Protein AF-A0A7S0R9K1-F1 (afdb_monomer_lite)

Radius of gyration: 17.76 Å; chains: 1; bounding box: 44×26×51 Å

Foldseek 3Di:
DKQQCCQHDVPDPNGRPDHMDDDDDDPPDDPVNVVLVNLLNVLLSVLVRQVVCVVVVDHDQAAEDADDQVVDPSSLVSNCVSNVHHYDYDPDRCPVVVVVVVVVCCVVVVDPD

Secondary structure (DSSP, 8-state):
-EE--BTBB-SSS-BTT---EE-S--TT--HHHHHHHHHHHHHHHHHHHHHHHHHTT---S-EEE-SGGGG-HHHHHHHHHHHTS-EEE-SSS-HHHHHHHHHHHHHTTSS--

Organism: NCBI:txid1411642

Structure (mmCIF, N/CA/C/O backbone):
data_AF-A0A7S0R9K1-F1
#
_entry.id   AF-A0A7S0R9K1-F1
#
loop_
_atom_site.group_PDB
_atom_site.id
_atom_site.type_symbol
_atom_site.label_atom_id
_atom_site.label_alt_id
_atom_site.label_comp_id
_atom_site.label_asym_id
_atom_site.label_entity_id
_atom_site.label_seq_id
_atom_site.pdbx_PDB_ins_code
_atom_site.Cartn_x
_atom_site.Cartn_y
_atom_site.Cartn_z
_atom_site.occupancy
_atom_site.B_iso_or_equiv
_atom_site.auth_seq_id
_atom_site.auth_comp_id
_atom_site.auth_asym_id
_atom_site.auth_atom_id
_atom_site.pdbx_PDB_model_num
ATOM 1 N N . VAL A 1 1 ? -10.942 0.082 12.460 1.00 95.94 1 VAL A N 1
ATOM 2 C CA . VAL A 1 1 ? -10.448 -0.119 11.074 1.00 95.94 1 VAL A CA 1
ATOM 3 C C . VAL A 1 1 ? -10.775 1.095 10.220 1.00 95.94 1 VAL A C 1
ATOM 5 O O . VAL A 1 1 ? -11.698 1.831 10.571 1.00 95.94 1 VAL A O 1
ATOM 8 N N . VAL A 1 2 ? -10.021 1.316 9.142 1.00 98.50 2 VAL A N 1
ATOM 9 C CA . VAL A 1 2 ? -10.231 2.420 8.192 1.00 98.50 2 VAL A CA 1
ATOM 10 C C . VAL A 1 2 ? -10.396 1.850 6.786 1.00 98.50 2 VAL A C 1
ATOM 12 O O . VAL A 1 2 ? -9.588 1.028 6.367 1.00 98.50 2 VAL A O 1
ATOM 15 N N . LEU A 1 3 ? -11.416 2.317 6.068 1.00 98.12 3 LEU A N 1
ATOM 16 C CA . LEU A 1 3 ? -11.481 2.268 4.609 1.00 98.12 3 LEU A CA 1
ATOM 17 C C . LEU A 1 3 ? -10.864 3.565 4.076 1.00 98.12 3 LEU A C 1
ATOM 19 O O . LEU A 1 3 ? -11.344 4.646 4.419 1.00 98.12 3 LEU A O 1
ATOM 23 N N . ASP A 1 4 ? -9.811 3.474 3.267 1.00 97.38 4 ASP A N 1
ATOM 24 C CA . ASP A 1 4 ? -8.960 4.605 2.866 1.00 97.38 4 ASP A CA 1
ATOM 25 C C . ASP A 1 4 ? -9.451 5.356 1.613 1.00 97.38 4 ASP A C 1
ATOM 27 O O . ASP A 1 4 ? -8.763 6.231 1.091 1.00 97.38 4 ASP A O 1
ATOM 31 N N . HIS A 1 5 ? -10.678 5.088 1.158 1.00 97.94 5 HIS A N 1
ATOM 32 C CA . HIS A 1 5 ? -11.278 5.654 -0.058 1.00 97.94 5 HIS A CA 1
ATOM 33 C C . HIS A 1 5 ? -11.702 7.134 0.080 1.00 97.94 5 HIS A C 1
ATOM 35 O O . HIS A 1 5 ? -12.751 7.547 -0.417 1.00 97.94 5 HIS A O 1
ATOM 41 N N . PHE A 1 6 ? -10.926 7.968 0.779 1.00 98.00 6 PHE A N 1
ATOM 42 C CA . PHE A 1 6 ? -11.244 9.386 1.000 1.00 98.00 6 PHE A CA 1
ATOM 43 C C . PHE A 1 6 ? -11.375 10.185 -0.307 1.00 98.00 6 PHE A C 1
ATOM 45 O O . PHE A 1 6 ? -12.101 11.176 -0.341 1.00 98.00 6 PHE A O 1
ATOM 52 N N . GLN A 1 7 ? -10.739 9.721 -1.389 1.00 97.94 7 GLN A N 1
ATOM 53 C CA . GLN A 1 7 ? -10.839 10.285 -2.738 1.00 97.94 7 GLN A CA 1
ATOM 54 C C . GLN A 1 7 ? -11.416 9.270 -3.748 1.00 97.94 7 GLN A C 1
ATOM 56 O O . GLN A 1 7 ? -11.002 9.222 -4.906 1.00 97.94 7 GLN A O 1
ATOM 61 N N . GLY A 1 8 ? -12.357 8.428 -3.313 1.00 98.12 8 GLY A N 1
ATOM 62 C CA . GLY A 1 8 ? -12.823 7.299 -4.120 1.00 98.12 8 GLY A CA 1
ATOM 63 C C . GLY A 1 8 ? -11.818 6.149 -4.152 1.00 98.12 8 GLY A C 1
ATOM 64 O O . GLY A 1 8 ? -10.767 6.196 -3.511 1.00 98.12 8 GLY A O 1
ATOM 65 N N . ASN A 1 9 ? -12.153 5.100 -4.899 1.00 98.25 9 ASN A N 1
ATOM 66 C CA . ASN A 1 9 ? -11.258 3.980 -5.161 1.00 98.25 9 ASN A CA 1
ATOM 67 C C . ASN A 1 9 ? -10.827 3.989 -6.628 1.00 98.25 9 ASN A C 1
ATOM 69 O O . ASN A 1 9 ? -11.664 3.975 -7.528 1.00 98.25 9 ASN A O 1
ATOM 73 N N . ARG A 1 10 ? -9.513 3.978 -6.869 1.00 97.69 10 ARG A N 1
ATOM 74 C CA . ARG A 1 10 ? -8.963 3.845 -8.223 1.00 97.69 10 ARG A CA 1
ATOM 75 C C . ARG A 1 10 ? -8.945 2.389 -8.678 1.00 97.69 10 ARG A C 1
ATOM 77 O O . ARG A 1 10 ? -9.443 2.085 -9.751 1.00 97.69 10 ARG A O 1
ATOM 84 N N . THR A 1 11 ? -8.384 1.509 -7.856 1.00 96.38 11 THR A N 1
ATOM 85 C CA . THR A 1 11 ? -8.176 0.092 -8.167 1.00 96.38 11 THR A CA 1
ATOM 86 C C . THR A 1 11 ? -8.523 -0.732 -6.923 1.00 96.38 11 THR A C 1
ATOM 88 O O . THR A 1 11 ? -8.139 -0.329 -5.822 1.00 96.38 11 THR A O 1
ATOM 91 N N . PRO A 1 12 ? -9.212 -1.878 -7.048 1.00 96.19 12 PRO A N 1
ATOM 92 C CA . PRO A 1 12 ? -9.719 -2.485 -8.283 1.00 96.19 12 PRO A CA 1
ATOM 93 C C . PRO A 1 12 ? -11.127 -2.021 -8.687 1.00 96.19 12 PRO A C 1
ATOM 95 O O . PRO A 1 12 ? -11.578 -2.356 -9.774 1.00 96.19 12 PRO A O 1
ATOM 98 N N . PHE A 1 13 ? -11.835 -1.277 -7.835 1.00 96.19 13 PHE A N 1
ATOM 99 C CA . PHE A 1 13 ? -13.266 -1.018 -8.021 1.00 96.19 13 PHE A CA 1
ATOM 100 C C . PHE A 1 13 ? -13.574 0.119 -8.992 1.00 96.19 13 PHE A C 1
ATOM 102 O O . PHE A 1 13 ? -14.697 0.195 -9.487 1.00 96.19 13 PHE A O 1
ATOM 109 N N . THR A 1 14 ? -12.608 1.000 -9.280 1.00 97.06 14 THR A N 1
ATOM 110 C CA . THR A 1 14 ? -12.786 2.139 -10.202 1.00 97.06 14 THR A CA 1
ATOM 111 C C . THR A 1 14 ? -14.021 2.991 -9.873 1.00 97.06 14 THR A C 1
ATOM 113 O O . THR A 1 14 ? -14.735 3.455 -10.758 1.00 97.06 14 THR A O 1
ATOM 116 N N . ASP A 1 15 ? -14.291 3.190 -8.580 1.00 98.12 15 ASP A N 1
ATOM 117 C CA . ASP A 1 15 ? -15.466 3.911 -8.093 1.00 98.12 15 ASP A CA 1
ATOM 118 C C . ASP A 1 15 ? -15.075 5.272 -7.483 1.00 98.12 15 ASP A C 1
ATOM 120 O O . ASP A 1 15 ? -14.648 5.339 -6.321 1.00 98.12 15 ASP A O 1
ATOM 124 N N . PRO A 1 16 ? -15.268 6.389 -8.212 1.00 97.94 16 PRO A N 1
ATOM 125 C CA . PRO A 1 16 ? -14.979 7.728 -7.698 1.00 97.94 16 PRO A CA 1
ATOM 126 C C . PRO A 1 16 ? -15.981 8.192 -6.627 1.00 97.94 16 PRO A C 1
ATOM 128 O O . PRO A 1 16 ? -15.749 9.200 -5.951 1.00 97.94 16 PRO A O 1
ATOM 131 N N . ARG A 1 17 ? -17.113 7.496 -6.457 1.00 98.25 17 ARG A N 1
ATOM 132 C CA . ARG A 1 17 ? -18.131 7.824 -5.448 1.00 98.25 17 ARG A CA 1
ATOM 133 C C . ARG A 1 17 ? -17.886 7.131 -4.113 1.00 98.25 17 ARG A C 1
ATOM 135 O O . ARG A 1 17 ? -18.488 7.547 -3.126 1.00 98.25 17 ARG A O 1
ATOM 142 N N . SER A 1 18 ? -16.977 6.158 -4.053 1.00 98.00 18 SER A N 1
ATOM 143 C CA . SER A 1 18 ? -16.582 5.515 -2.800 1.00 98.00 18 SER A CA 1
ATOM 144 C C . SER A 1 18 ? -16.034 6.538 -1.797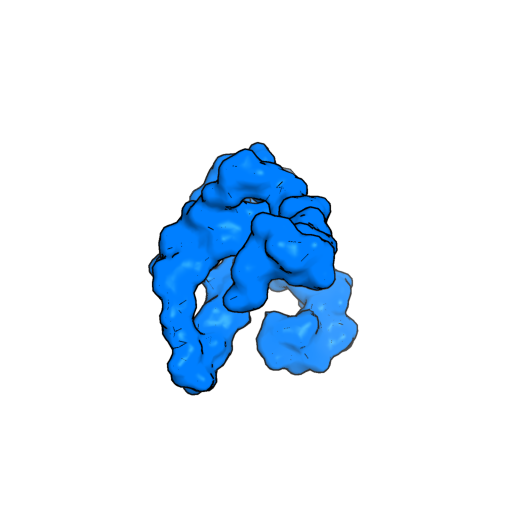 1.00 98.00 18 SER A C 1
ATOM 146 O O . SER A 1 18 ? -15.457 7.557 -2.186 1.00 98.00 18 SER A O 1
ATOM 148 N N . ARG A 1 19 ? -16.247 6.315 -0.499 1.00 98.38 19 ARG A N 1
ATOM 149 C CA . ARG A 1 19 ? -15.839 7.246 0.564 1.00 98.38 19 ARG A CA 1
ATOM 150 C C . ARG A 1 19 ? -15.136 6.510 1.688 1.00 98.38 19 ARG A C 1
ATOM 152 O O . ARG A 1 19 ? -15.448 5.358 1.977 1.00 98.38 19 ARG A O 1
ATOM 159 N N . GLY A 1 20 ? -14.192 7.202 2.318 1.00 98.25 20 GLY A N 1
ATOM 160 C CA . GLY A 1 20 ? -13.478 6.675 3.469 1.00 98.25 20 GLY A CA 1
ATOM 161 C C . GLY A 1 20 ? -14.395 6.516 4.679 1.00 98.25 20 GLY A C 1
ATOM 162 O O . GLY A 1 20 ? -15.334 7.289 4.873 1.00 98.25 20 GLY A O 1
ATOM 163 N N . VAL A 1 21 ? -14.116 5.503 5.495 1.00 98.50 21 VAL A N 1
ATOM 164 C CA . VAL A 1 21 ? -14.914 5.155 6.678 1.00 98.50 21 VAL A CA 1
ATOM 165 C C . VAL A 1 21 ? -13.978 4.803 7.820 1.00 98.50 21 VAL A C 1
ATOM 167 O O . VAL A 1 21 ? -13.070 3.995 7.652 1.00 98.50 21 VAL A O 1
ATOM 170 N N . LEU A 1 22 ? -14.231 5.362 9.000 1.00 98.38 22 LEU A N 1
ATOM 171 C CA . LEU A 1 22 ? -13.655 4.887 10.255 1.00 98.38 22 LEU A CA 1
ATOM 172 C C . LEU A 1 22 ? -14.729 4.093 10.992 1.00 98.38 22 LEU A C 1
ATOM 174 O O . LEU A 1 22 ? -15.808 4.618 11.253 1.00 98.38 22 LEU A O 1
ATOM 178 N N . SER A 1 23 ? -14.435 2.842 11.339 1.00 98.25 23 SER A N 1
ATOM 179 C CA . SER A 1 23 ? -15.378 1.971 12.048 1.00 98.25 23 SER A CA 1
ATOM 180 C C . SER A 1 23 ? -14.728 1.265 13.240 1.00 98.25 23 SER A C 1
ATOM 182 O O . SER A 1 23 ? -13.517 1.007 13.247 1.00 98.25 23 SER A O 1
ATOM 184 N N . GLY A 1 24 ? -15.548 0.958 14.251 1.00 97.62 24 GLY A N 1
ATOM 185 C CA . GLY A 1 24 ? -15.149 0.266 15.484 1.00 97.62 24 GLY A CA 1
ATOM 186 C C . GLY A 1 24 ? -14.608 1.169 16.598 1.00 97.62 24 GLY A C 1
ATOM 187 O O . GLY A 1 24 ? -13.911 0.687 17.488 1.00 97.62 24 GLY A O 1
ATOM 188 N N . LEU A 1 25 ? -14.887 2.476 16.557 1.00 98.19 25 LEU A N 1
ATOM 189 C CA . LEU A 1 25 ? -14.415 3.412 17.579 1.00 98.19 25 LEU A CA 1
ATOM 190 C C . LEU A 1 25 ? -15.125 3.205 18.925 1.00 98.19 25 LEU A C 1
ATOM 192 O O . LEU A 1 25 ? -16.320 2.938 19.000 1.00 98.19 25 LEU A O 1
ATOM 196 N N . THR A 1 26 ? -14.364 3.398 19.999 1.00 98.38 26 THR A N 1
ATOM 197 C CA . THR A 1 26 ? -14.828 3.429 21.394 1.00 98.38 26 THR A CA 1
ATOM 198 C C . THR A 1 26 ? -14.068 4.526 22.139 1.00 98.38 26 THR A C 1
ATOM 200 O O . THR A 1 26 ? -13.017 4.966 21.671 1.00 98.38 26 THR A O 1
ATOM 203 N N . LEU A 1 27 ? -14.521 4.909 23.336 1.00 98.31 27 LEU A N 1
ATOM 204 C CA . LEU A 1 27 ? -13.834 5.907 24.176 1.00 98.31 27 LEU A CA 1
ATOM 205 C C . LEU A 1 27 ? -12.419 5.494 24.632 1.00 98.31 27 LEU A C 1
ATOM 207 O O . LEU A 1 27 ? -11.684 6.319 25.160 1.00 98.31 27 LEU A O 1
ATOM 211 N N . LYS A 1 28 ? -12.015 4.234 24.417 1.00 98.44 28 LYS A N 1
ATOM 212 C CA . LYS A 1 28 ? -10.651 3.748 24.691 1.00 98.44 28 LYS A CA 1
ATOM 213 C C . LYS A 1 28 ? -9.665 4.065 23.560 1.00 98.44 28 LYS A C 1
ATOM 215 O O . LYS A 1 28 ? -8.459 3.881 23.721 1.00 98.44 28 LYS A O 1
ATOM 220 N N . HIS A 1 29 ? -10.155 4.478 22.392 1.00 98.50 29 HIS A N 1
ATOM 221 C CA . HIS A 1 29 ? -9.296 4.756 21.250 1.00 98.50 29 HIS A CA 1
ATOM 222 C C . HIS A 1 29 ? -8.559 6.089 21.409 1.00 98.50 29 HIS A C 1
ATOM 224 O O . HIS A 1 29 ? -9.064 7.044 21.988 1.00 98.50 29 HIS A O 1
ATOM 230 N N . THR A 1 30 ? -7.351 6.157 20.853 1.00 98.62 30 THR A N 1
ATOM 231 C CA . THR A 1 30 ? -6.488 7.338 20.890 1.00 98.62 30 THR A CA 1
ATOM 232 C C . THR A 1 30 ? -6.116 7.719 19.462 1.00 98.62 30 THR A C 1
ATOM 234 O O . THR A 1 30 ? -6.341 6.953 18.518 1.00 98.62 30 THR A O 1
ATOM 237 N N . LYS A 1 31 ? -5.482 8.883 19.292 1.00 98.25 31 LYS A N 1
ATOM 238 C CA . LYS A 1 31 ? -4.948 9.307 17.988 1.00 98.25 31 LYS A CA 1
ATOM 239 C C . LYS A 1 31 ? -3.974 8.279 17.402 1.00 98.25 31 LYS A C 1
ATOM 241 O O . LYS A 1 31 ? -3.967 8.095 16.191 1.00 98.25 31 LYS A O 1
ATOM 246 N N . ALA 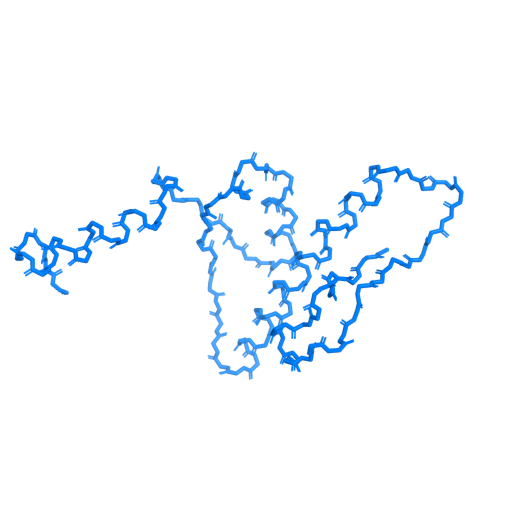A 1 32 ? -3.211 7.576 18.243 1.00 98.25 32 ALA A N 1
ATOM 247 C CA . ALA A 1 32 ? -2.290 6.532 17.798 1.00 98.25 32 ALA A CA 1
ATOM 248 C C . ALA A 1 32 ? -3.030 5.346 17.159 1.00 98.25 32 ALA A C 1
ATOM 250 O O . ALA A 1 32 ? -2.605 4.858 16.115 1.00 98.25 32 ALA A O 1
ATOM 251 N N . HIS A 1 33 ? -4.169 4.931 17.725 1.00 98.38 33 HIS A N 1
ATOM 252 C CA . HIS A 1 33 ? -4.994 3.873 17.135 1.00 98.38 33 HIS A CA 1
ATOM 253 C C . HIS A 1 33 ? -5.571 4.289 15.778 1.00 98.38 33 HIS A C 1
ATOM 255 O O . HIS A 1 33 ? -5.568 3.497 14.841 1.00 98.38 33 HIS A O 1
ATOM 261 N N . ILE A 1 34 ? -6.020 5.542 15.649 1.00 98.38 34 ILE A N 1
ATOM 262 C CA . ILE A 1 34 ? -6.525 6.070 14.374 1.00 98.38 34 ILE A CA 1
ATOM 263 C C . ILE A 1 34 ? -5.395 6.145 13.342 1.00 98.38 34 ILE A C 1
ATOM 265 O O . ILE A 1 34 ? -5.563 5.673 12.224 1.00 98.38 34 ILE A O 1
ATOM 269 N N . PHE A 1 35 ? -4.231 6.677 13.722 1.00 97.50 35 PHE A N 1
ATOM 270 C CA . PHE A 1 35 ? -3.060 6.761 12.849 1.00 97.50 35 PHE A CA 1
ATOM 271 C C . PHE A 1 35 ? -2.639 5.382 12.333 1.00 97.50 35 PHE A C 1
ATOM 273 O O . PHE A 1 35 ? -2.490 5.190 11.129 1.00 97.50 35 PHE A O 1
ATOM 280 N N . ARG A 1 36 ? -2.530 4.400 13.235 1.00 97.56 36 ARG A N 1
ATOM 281 C CA . ARG A 1 36 ? -2.231 3.010 12.882 1.00 97.56 36 ARG A CA 1
ATOM 282 C C . ARG A 1 36 ? -3.278 2.434 11.927 1.00 97.56 36 ARG A C 1
ATOM 284 O O . ARG A 1 36 ? -2.899 1.874 10.905 1.00 97.56 36 ARG A O 1
ATOM 291 N N . ALA A 1 37 ? -4.566 2.630 12.213 1.00 98.31 37 ALA A N 1
ATOM 292 C CA . ALA A 1 37 ? -5.647 2.134 11.367 1.00 98.31 37 ALA A CA 1
ATOM 293 C C . ALA A 1 37 ? -5.637 2.762 9.963 1.00 98.31 37 ALA A C 1
ATOM 295 O O . ALA A 1 37 ? -5.963 2.076 9.002 1.00 98.31 37 ALA A O 1
ATOM 296 N N . VAL A 1 38 ? -5.254 4.038 9.828 1.00 97.81 38 VAL A N 1
ATOM 297 C CA . VAL A 1 38 ? -5.109 4.697 8.518 1.00 97.81 38 VAL A CA 1
ATOM 298 C C . VAL A 1 38 ? -3.960 4.077 7.725 1.00 97.81 38 VAL A C 1
ATOM 300 O O . VAL A 1 38 ? -4.143 3.782 6.548 1.00 97.81 38 VAL A O 1
ATOM 303 N N . ILE A 1 39 ? -2.806 3.829 8.362 1.00 97.50 39 ILE A N 1
ATOM 304 C CA . ILE A 1 39 ? -1.689 3.125 7.710 1.00 97.50 39 ILE A CA 1
ATOM 305 C C . ILE A 1 39 ? -2.151 1.745 7.240 1.00 97.50 39 ILE A C 1
ATOM 307 O O . ILE A 1 39 ? -1.977 1.406 6.073 1.00 97.50 39 ILE A O 1
ATOM 311 N N . GLU A 1 40 ? -2.772 0.969 8.129 1.00 98.25 40 GLU A N 1
ATOM 312 C CA . GLU A 1 40 ? -3.282 -0.367 7.813 1.00 98.25 40 GLU A CA 1
ATOM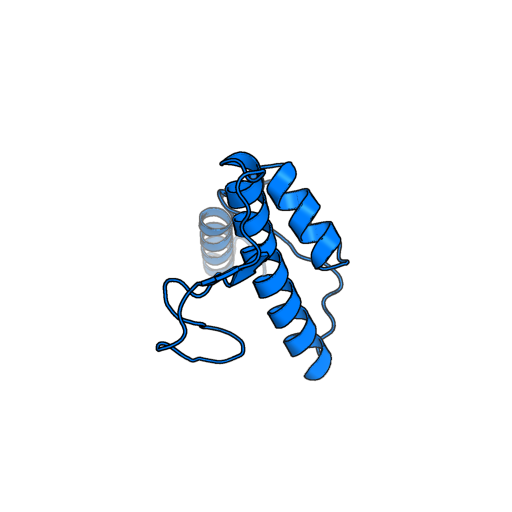 313 C C . GLU A 1 40 ? -4.299 -0.340 6.669 1.00 98.25 40 GLU A C 1
ATOM 315 O O . GLU A 1 40 ? -4.211 -1.183 5.782 1.00 98.25 40 GLU A O 1
ATOM 320 N N . GLY A 1 41 ? -5.204 0.645 6.628 1.00 98.19 41 GLY A N 1
ATOM 321 C CA . GLY A 1 41 ? -6.163 0.822 5.533 1.00 98.19 41 GLY A CA 1
ATOM 322 C C . GLY A 1 41 ? -5.480 0.907 4.165 1.00 98.19 41 GLY A C 1
ATOM 323 O O . GLY A 1 41 ? -5.832 0.156 3.258 1.00 98.19 41 GLY A O 1
ATOM 324 N N . VAL A 1 42 ? -4.428 1.725 4.050 1.00 97.38 42 VAL A N 1
ATOM 325 C CA . VAL A 1 42 ? -3.635 1.830 2.811 1.00 97.38 42 VAL A CA 1
ATOM 326 C C . VAL A 1 42 ? -2.903 0.520 2.493 1.00 97.38 42 VAL A C 1
ATOM 328 O O . VAL A 1 42 ? -2.850 0.094 1.337 1.00 97.38 42 VAL A O 1
ATOM 331 N N . CYS A 1 43 ? -2.367 -0.164 3.511 1.00 97.50 43 CYS A N 1
ATOM 332 C CA . CYS A 1 43 ? -1.704 -1.462 3.332 1.00 97.50 43 CYS A CA 1
ATOM 333 C C . CYS A 1 43 ? -2.677 -2.517 2.780 1.00 97.50 43 CYS A C 1
ATOM 335 O O . CYS A 1 43 ? -2.329 -3.264 1.865 1.00 97.50 43 CYS A O 1
ATOM 337 N N . PHE A 1 44 ? -3.907 -2.560 3.300 1.00 98.19 44 PHE A N 1
ATOM 338 C CA . PHE A 1 44 ? -4.952 -3.463 2.819 1.00 98.19 44 PHE A CA 1
ATOM 339 C C . PHE A 1 44 ? -5.430 -3.101 1.409 1.00 98.19 44 PHE A C 1
ATOM 341 O O . PHE A 1 44 ? -5.688 -4.009 0.620 1.00 98.19 44 PHE A O 1
ATOM 348 N N . GLY A 1 45 ? -5.465 -1.814 1.050 1.00 97.44 45 GLY A N 1
ATOM 349 C CA . GLY A 1 45 ? -5.679 -1.378 -0.332 1.00 97.44 45 GLY A CA 1
ATOM 350 C C . GLY A 1 45 ? -4.627 -1.957 -1.286 1.00 97.44 45 GLY A C 1
ATOM 351 O O . GLY A 1 45 ? -4.971 -2.564 -2.302 1.00 97.44 45 GLY A O 1
ATOM 352 N N . THR A 1 46 ? -3.343 -1.871 -0.922 1.00 97.00 46 THR A N 1
ATOM 353 C CA . THR A 1 46 ? -2.247 -2.498 -1.686 1.00 97.00 46 THR A CA 1
ATOM 354 C C . THR A 1 46 ? -2.410 -4.017 -1.770 1.00 97.00 46 THR A C 1
ATOM 356 O O . THR A 1 46 ? -2.272 -4.594 -2.848 1.00 97.00 46 THR A O 1
ATOM 359 N N . HIS A 1 47 ? -2.747 -4.684 -0.663 1.00 97.44 47 HIS A N 1
ATOM 360 C CA . HIS A 1 47 ? -2.981 -6.129 -0.657 1.00 97.44 47 HIS A CA 1
ATOM 361 C C . HIS A 1 47 ? -4.118 -6.543 -1.590 1.00 97.44 47 HIS A C 1
ATOM 363 O O . HIS A 1 47 ? -3.971 -7.511 -2.333 1.00 97.44 47 HIS A O 1
ATOM 369 N N . LEU A 1 48 ? -5.218 -5.790 -1.612 1.00 97.62 48 LEU A N 1
ATOM 370 C CA . LEU A 1 48 ? -6.337 -6.043 -2.514 1.00 97.62 48 LEU A CA 1
ATOM 371 C C . LEU A 1 48 ? -5.915 -5.927 -3.988 1.00 97.62 48 LEU A C 1
ATOM 373 O O . LEU A 1 48 ? -6.329 -6.741 -4.817 1.00 97.62 48 LEU A O 1
ATOM 377 N N . ILE A 1 49 ? -5.048 -4.967 -4.323 1.00 97.62 49 ILE A N 1
ATOM 378 C CA . ILE A 1 49 ? -4.468 -4.855 -5.670 1.00 97.62 49 ILE A CA 1
ATOM 379 C C . ILE A 1 49 ? -3.621 -6.095 -5.987 1.00 97.62 49 ILE A C 1
ATOM 381 O O . ILE A 1 49 ? -3.820 -6.711 -7.032 1.00 97.62 49 ILE A O 1
ATOM 385 N N . LEU A 1 50 ? -2.734 -6.515 -5.081 1.00 97.50 50 LEU A N 1
ATOM 386 C CA . LEU A 1 50 ? -1.896 -7.708 -5.269 1.00 97.50 50 LEU A CA 1
ATOM 387 C C . LEU A 1 50 ? -2.736 -8.987 -5.423 1.00 97.50 50 LEU A C 1
ATOM 389 O O . LEU A 1 50 ? -2.433 -9.827 -6.269 1.00 97.50 50 LEU A O 1
ATOM 393 N N . GLN A 1 51 ? -3.809 -9.135 -4.643 1.00 97.19 51 GLN A N 1
ATOM 394 C CA . GLN A 1 51 ? -4.769 -10.231 -4.796 1.00 97.19 51 GLN A CA 1
ATOM 395 C C . GLN A 1 51 ? -5.462 -10.187 -6.159 1.00 97.19 51 GLN A C 1
ATOM 397 O O . GLN A 1 51 ? -5.582 -11.219 -6.816 1.00 97.19 51 GLN A O 1
ATOM 402 N N . THR A 1 52 ? -5.859 -8.997 -6.613 1.00 97.62 52 THR A N 1
ATOM 403 C CA . THR A 1 52 ? -6.472 -8.810 -7.934 1.00 97.62 52 THR A CA 1
ATOM 404 C C . THR A 1 52 ? -5.504 -9.207 -9.049 1.00 97.62 52 THR A C 1
ATOM 406 O O . THR A 1 52 ? -5.904 -9.899 -9.981 1.00 97.62 52 THR A O 1
ATOM 409 N N . MET A 1 53 ? -4.219 -8.850 -8.947 1.00 97.50 53 MET A N 1
ATOM 410 C CA . MET A 1 53 ? -3.197 -9.289 -9.906 1.00 97.50 53 MET A CA 1
ATOM 411 C C . MET A 1 53 ? -3.067 -10.818 -9.932 1.00 97.50 53 MET A C 1
ATOM 413 O O . MET A 1 53 ? -3.109 -11.410 -11.011 1.00 97.50 53 MET A O 1
ATOM 417 N N . ARG A 1 54 ? -2.993 -11.463 -8.754 1.00 96.81 54 ARG A N 1
ATOM 418 C CA . ARG A 1 54 ? -2.900 -12.933 -8.632 1.00 96.81 54 ARG A CA 1
ATOM 419 C C . ARG A 1 54 ? -4.095 -13.629 -9.271 1.00 96.81 54 ARG A C 1
ATOM 421 O O . ARG A 1 54 ? -3.914 -14.593 -10.008 1.00 96.81 54 ARG A O 1
ATOM 428 N N . ALA A 1 55 ? -5.299 -13.109 -9.041 1.00 97.44 55 ALA A N 1
ATOM 429 C CA . ALA A 1 55 ? -6.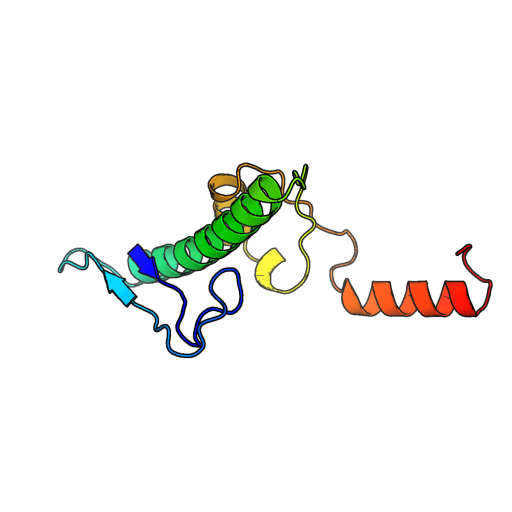524 -13.627 -9.645 1.00 97.44 55 ALA A CA 1
ATOM 430 C C . ALA A 1 55 ? -6.541 -13.502 -11.181 1.00 97.44 55 ALA A C 1
ATOM 432 O O . ALA A 1 55 ? -7.231 -14.268 -11.844 1.00 97.44 55 ALA A O 1
ATOM 433 N N . ASN A 1 56 ? -5.757 -12.580 -11.749 1.00 97.62 56 ASN A N 1
ATOM 434 C CA . ASN A 1 56 ? -5.611 -12.371 -13.192 1.00 97.62 56 ASN A CA 1
ATOM 435 C C . ASN A 1 56 ? -4.316 -12.990 -13.761 1.00 97.62 56 ASN A C 1
ATOM 437 O O . ASN A 1 56 ? -3.839 -12.581 -14.817 1.00 97.62 56 ASN A O 1
ATOM 441 N N . GLY A 1 57 ? -3.733 -13.973 -13.068 1.00 97.81 57 GLY A N 1
ATOM 442 C CA . GLY A 1 57 ? -2.601 -14.757 -13.570 1.00 97.81 57 GLY A CA 1
ATOM 443 C C . GLY A 1 57 ? -1.221 -14.133 -13.355 1.00 97.81 57 GLY A C 1
ATOM 444 O O . GLY A 1 57 ? -0.229 -14.716 -13.785 1.00 97.81 57 GLY A O 1
ATOM 445 N N . TYR A 1 58 ? -1.122 -12.994 -12.664 1.00 97.75 58 TYR A N 1
ATOM 446 C CA . TYR A 1 58 ? 0.164 -12.401 -12.299 1.00 97.75 58 TYR A CA 1
ATOM 447 C C . TYR A 1 58 ? 0.420 -12.524 -10.799 1.00 97.75 58 TYR A C 1
ATOM 449 O O . TYR A 1 58 ? -0.271 -11.906 -9.994 1.00 97.75 58 TYR A O 1
ATOM 457 N N . ALA A 1 59 ? 1.442 -13.285 -10.408 1.00 95.75 59 ALA A N 1
ATOM 458 C CA . ALA A 1 59 ? 1.829 -13.466 -9.012 1.00 95.75 59 ALA A CA 1
ATOM 459 C C . ALA A 1 59 ? 3.125 -12.693 -8.700 1.00 95.75 59 ALA A C 1
ATOM 461 O O . ALA A 1 59 ? 4.209 -13.177 -9.023 1.00 95.75 59 ALA A O 1
ATOM 462 N N . PRO A 1 60 ? 3.048 -11.506 -8.064 1.00 94.69 60 PRO A N 1
ATOM 463 C CA . PRO A 1 60 ? 4.240 -10.754 -7.688 1.00 94.69 60 PRO A CA 1
ATOM 464 C C . PRO A 1 60 ? 5.063 -11.528 -6.652 1.00 94.69 60 PRO A C 1
ATOM 466 O O . PRO A 1 60 ? 4.508 -11.999 -5.657 1.00 94.69 60 PRO A O 1
ATOM 469 N N . ALA A 1 61 ? 6.376 -11.627 -6.871 1.00 96.25 61 ALA A N 1
ATOM 470 C CA . ALA A 1 61 ? 7.314 -12.245 -5.928 1.00 96.25 61 ALA A CA 1
ATOM 471 C C . ALA A 1 61 ? 7.862 -11.247 -4.893 1.00 96.25 61 ALA A C 1
ATOM 473 O O . ALA A 1 61 ? 8.232 -11.639 -3.790 1.00 96.25 61 ALA A O 1
ATOM 474 N N . GLU A 1 62 ? 7.902 -9.960 -5.237 1.00 96.19 62 GLU A N 1
ATOM 475 C CA . GLU A 1 62 ? 8.364 -8.885 -4.362 1.00 96.19 62 GLU A CA 1
ATOM 476 C C . GLU A 1 62 ? 7.745 -7.538 -4.751 1.00 96.19 62 GLU A C 1
ATOM 478 O O . GLU A 1 62 ? 7.157 -7.394 -5.826 1.00 96.19 62 GLU A O 1
ATOM 483 N N . VAL A 1 63 ? 7.885 -6.550 -3.867 1.00 95.69 63 VAL A N 1
ATOM 484 C CA . VAL A 1 63 ? 7.500 -5.158 -4.116 1.00 95.69 63 VAL A CA 1
ATOM 485 C C . VAL A 1 63 ? 8.732 -4.273 -3.973 1.00 95.69 63 VAL A C 1
ATOM 487 O O . VAL A 1 63 ? 9.310 -4.175 -2.894 1.00 95.69 63 VAL A O 1
ATOM 490 N N . VAL A 1 64 ? 9.125 -3.588 -5.043 1.00 94.69 64 VAL A N 1
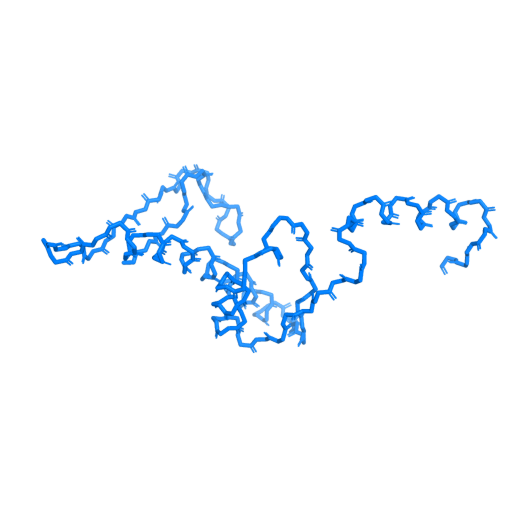ATOM 491 C CA . VAL A 1 64 ? 10.152 -2.542 -4.975 1.00 94.69 64 VAL A CA 1
ATOM 492 C C . VAL A 1 64 ? 9.464 -1.224 -4.636 1.00 94.69 64 VAL A C 1
ATOM 494 O O . VAL A 1 64 ? 8.572 -0.787 -5.360 1.00 94.69 64 VAL A O 1
ATOM 497 N N . ILE A 1 65 ? 9.854 -0.596 -3.527 1.00 93.31 65 ILE A N 1
ATOM 498 C CA . ILE A 1 65 ? 9.228 0.631 -3.028 1.00 93.31 65 ILE A CA 1
ATOM 499 C C . ILE A 1 65 ? 10.210 1.804 -3.055 1.00 93.31 65 ILE A C 1
ATOM 501 O O . ILE A 1 65 ? 11.382 1.679 -2.701 1.00 93.31 65 ILE A O 1
ATOM 505 N N . ALA A 1 66 ? 9.699 2.966 -3.454 1.00 92.12 66 ALA A N 1
ATOM 506 C CA . ALA A 1 66 ? 10.422 4.230 -3.497 1.00 92.12 66 ALA A CA 1
ATOM 507 C C . ALA A 1 66 ? 9.539 5.381 -2.983 1.00 92.12 66 ALA A C 1
ATOM 509 O O . ALA A 1 66 ? 8.360 5.201 -2.670 1.00 92.12 66 ALA A O 1
ATOM 510 N N . GLY A 1 67 ? 10.115 6.580 -2.892 1.00 88.88 67 GLY A N 1
ATOM 511 C CA . GLY A 1 67 ? 9.405 7.780 -2.452 1.00 88.88 67 GLY A CA 1
ATOM 512 C C . GLY A 1 67 ? 9.319 7.933 -0.931 1.00 88.88 67 GLY A C 1
ATOM 513 O O . GLY A 1 67 ? 9.979 7.233 -0.162 1.00 88.88 67 GLY A O 1
ATOM 514 N N . GLY A 1 68 ? 8.509 8.894 -0.481 1.00 87.88 68 GLY A N 1
ATOM 515 C CA . GLY A 1 68 ? 8.490 9.345 0.917 1.00 87.88 68 GLY A CA 1
ATOM 516 C C . GLY A 1 68 ? 8.126 8.267 1.943 1.00 87.88 68 GLY A C 1
ATOM 517 O O . GLY A 1 68 ? 8.629 8.311 3.064 1.00 87.88 68 GLY A O 1
ATOM 518 N N . ALA A 1 69 ? 7.324 7.270 1.553 1.00 87.62 69 ALA A N 1
ATOM 519 C CA . ALA A 1 69 ? 6.912 6.169 2.428 1.00 87.62 69 ALA A CA 1
ATOM 520 C C . ALA A 1 69 ? 8.098 5.332 2.943 1.00 87.62 69 ALA A C 1
ATOM 522 O O . ALA A 1 69 ? 8.033 4.782 4.041 1.00 87.62 69 ALA A O 1
ATOM 523 N N . THR A 1 70 ? 9.213 5.304 2.204 1.00 92.12 70 THR A N 1
ATOM 524 C CA . THR A 1 70 ? 10.432 4.569 2.588 1.00 92.12 70 THR A CA 1
ATOM 525 C C . THR A 1 70 ? 11.098 5.105 3.858 1.00 92.12 70 THR A C 1
ATOM 527 O O . THR A 1 70 ? 11.880 4.399 4.487 1.00 92.12 70 THR A O 1
ATOM 530 N N . LYS A 1 71 ? 10.757 6.328 4.287 1.00 92.38 71 LYS A N 1
ATOM 531 C CA . LYS A 1 71 ? 11.274 6.946 5.518 1.00 92.38 71 LYS A CA 1
ATOM 532 C C . LYS A 1 71 ? 10.588 6.441 6.793 1.00 92.38 71 LYS A C 1
ATOM 534 O O . LYS A 1 71 ? 11.006 6.821 7.882 1.00 92.38 71 LYS A O 1
ATOM 539 N N . SER A 1 72 ? 9.532 5.632 6.680 1.00 95.00 72 SER A N 1
ATOM 540 C CA . SER A 1 72 ? 8.766 5.122 7.821 1.00 95.00 72 SER A CA 1
ATOM 541 C C . SER A 1 72 ? 8.951 3.607 7.976 1.00 95.00 72 SER A C 1
ATOM 543 O O . SER A 1 72 ? 8.296 2.840 7.266 1.00 95.00 72 SER A O 1
ATOM 545 N N . PRO A 1 73 ? 9.782 3.147 8.933 1.00 95.50 73 PRO A N 1
ATOM 546 C CA . PRO A 1 73 ? 9.950 1.719 9.210 1.00 95.50 73 PRO A CA 1
ATOM 547 C C . PRO A 1 73 ? 8.632 1.026 9.570 1.00 95.50 73 PRO A C 1
ATOM 549 O O . PRO A 1 73 ? 8.374 -0.087 9.124 1.00 95.50 73 PRO A O 1
ATOM 552 N N . LEU A 1 74 ? 7.760 1.713 10.318 1.00 96.12 74 LEU A N 1
ATOM 553 C CA . LEU A 1 74 ? 6.440 1.198 10.685 1.00 96.12 74 LEU A CA 1
ATOM 554 C C . LEU A 1 74 ? 5.566 0.946 9.449 1.00 96.12 74 LEU A C 1
ATOM 556 O O . LEU A 1 74 ? 4.916 -0.089 9.356 1.00 96.12 74 LEU A O 1
ATOM 560 N N . TRP A 1 75 ? 5.553 1.884 8.499 1.00 95.50 75 TRP A N 1
ATOM 561 C CA . TRP A 1 75 ? 4.763 1.761 7.273 1.00 95.50 75 TRP A CA 1
ATOM 562 C C . TRP A 1 75 ? 5.246 0.597 6.409 1.00 95.50 75 TRP A C 1
ATOM 564 O O . TRP A 1 75 ? 4.428 -0.170 5.905 1.00 95.50 75 TRP A O 1
ATOM 574 N N . LEU A 1 76 ? 6.569 0.469 6.261 1.00 96.06 76 LEU A N 1
ATOM 575 C CA . LEU A 1 76 ? 7.203 -0.613 5.510 1.00 96.06 76 LEU A CA 1
ATOM 576 C C . LEU A 1 76 ? 6.888 -1.978 6.121 1.00 96.06 76 LEU A C 1
ATOM 578 O O . LEU A 1 76 ? 6.508 -2.890 5.391 1.00 96.06 76 LEU A O 1
ATOM 582 N N . GLN A 1 77 ? 6.993 -2.100 7.447 1.00 97.19 77 GLN A N 1
ATOM 583 C CA . GLN A 1 77 ? 6.722 -3.360 8.131 1.00 97.19 77 GLN A CA 1
ATOM 584 C C . GLN A 1 77 ? 5.258 -3.780 7.970 1.00 97.19 77 GLN A C 1
ATOM 586 O O . GLN A 1 77 ? 4.996 -4.902 7.554 1.00 97.19 77 GLN A O 1
ATOM 591 N N . ILE A 1 78 ? 4.302 -2.870 8.199 1.00 97.62 78 ILE A N 1
ATOM 592 C CA . ILE A 1 78 ? 2.872 -3.191 8.048 1.00 97.62 78 ILE A CA 1
ATOM 593 C C . ILE A 1 78 ? 2.546 -3.551 6.591 1.00 97.62 78 ILE A C 1
ATOM 595 O O . ILE A 1 78 ? 1.792 -4.491 6.357 1.00 97.62 78 ILE A O 1
ATOM 599 N N . HIS A 1 79 ? 3.128 -2.856 5.606 1.00 96.94 79 HIS A N 1
ATOM 600 C CA . HIS A 1 79 ? 2.954 -3.215 4.195 1.00 96.94 79 HIS A CA 1
ATOM 601 C C . HIS A 1 79 ? 3.447 -4.633 3.900 1.00 96.94 79 HIS A C 1
ATOM 603 O O . HIS A 1 79 ? 2.722 -5.394 3.263 1.00 96.94 79 HIS A O 1
ATOM 609 N N . ALA A 1 80 ? 4.650 -4.988 4.359 1.00 96.88 80 ALA A N 1
ATOM 610 C CA . ALA A 1 80 ? 5.215 -6.317 4.154 1.00 96.88 80 ALA A CA 1
ATOM 611 C C . ALA A 1 80 ? 4.366 -7.404 4.833 1.00 96.88 80 ALA A C 1
ATOM 613 O O . ALA A 1 80 ? 4.030 -8.402 4.192 1.00 96.88 80 ALA A O 1
ATOM 614 N N . ASP A 1 81 ? 3.952 -7.169 6.083 1.00 97.75 81 ASP A N 1
ATOM 615 C CA . ASP A 1 81 ? 3.119 -8.090 6.862 1.00 97.75 81 ASP A CA 1
ATOM 616 C C . ASP A 1 81 ? 1.760 -8.325 6.186 1.00 97.75 81 ASP A C 1
ATOM 618 O O . ASP A 1 81 ? 1.324 -9.463 6.022 1.00 97.75 81 ASP A O 1
ATOM 622 N N . VAL A 1 82 ? 1.097 -7.250 5.746 1.00 97.44 82 VAL A N 1
ATOM 623 C CA . VAL A 1 82 ? -0.222 -7.318 5.105 1.00 97.44 82 VAL A CA 1
ATOM 624 C C . VAL A 1 82 ? -0.127 -7.902 3.693 1.00 97.44 82 VAL A C 1
ATOM 626 O O . VAL A 1 82 ? -0.965 -8.710 3.301 1.00 97.44 82 VAL A O 1
ATOM 629 N N . ALA A 1 83 ? 0.886 -7.542 2.903 1.00 96.06 83 ALA A N 1
ATOM 630 C CA . ALA A 1 83 ? 1.062 -8.058 1.544 1.00 96.06 83 ALA A CA 1
ATOM 631 C C . ALA A 1 83 ? 1.506 -9.532 1.504 1.00 96.06 83 ALA A C 1
ATOM 633 O O . ALA A 1 83 ? 1.239 -10.221 0.511 1.00 96.06 83 ALA A O 1
ATOM 634 N N . GLY A 1 84 ? 2.193 -9.997 2.553 1.00 96.06 84 GLY A N 1
ATOM 635 C CA . GLY A 1 84 ? 2.843 -11.306 2.587 1.00 96.06 84 GLY A CA 1
ATOM 636 C C . GLY A 1 84 ? 3.962 -11.430 1.550 1.00 96.06 84 GLY A C 1
ATOM 637 O O . GLY A 1 84 ? 4.169 -12.508 1.000 1.00 96.06 84 GLY A O 1
ATOM 638 N N . LEU A 1 85 ? 4.630 -10.318 1.222 1.00 96.25 85 LEU A N 1
ATOM 639 C CA . LEU A 1 85 ? 5.689 -10.241 0.214 1.00 96.25 85 LEU A CA 1
ATOM 640 C C . LEU A 1 85 ? 6.870 -9.413 0.733 1.00 96.25 85 LEU A C 1
ATOM 642 O O . LEU A 1 85 ? 6.664 -8.466 1.495 1.00 96.25 85 LEU A O 1
ATOM 646 N N . PRO A 1 86 ? 8.103 -9.709 0.291 1.00 95.31 86 PRO A N 1
ATOM 647 C CA . PRO A 1 86 ? 9.253 -8.877 0.609 1.00 95.31 86 PRO A CA 1
ATOM 648 C C . PRO A 1 86 ? 9.134 -7.496 -0.052 1.00 95.31 86 PRO A C 1
ATOM 650 O O . PRO A 1 86 ? 8.914 -7.386 -1.260 1.00 95.31 86 PRO A O 1
ATOM 653 N N . PHE A 1 87 ? 9.325 -6.441 0.745 1.00 94.75 87 PHE A N 1
ATOM 654 C CA . PHE A 1 87 ? 9.449 -5.061 0.272 1.00 94.75 87 PHE A CA 1
ATOM 655 C C . PHE A 1 87 ? 10.931 -4.689 0.169 1.00 94.75 87 PHE A C 1
ATOM 657 O O . PHE A 1 87 ? 11.674 -4.763 1.150 1.00 94.75 87 PHE A O 1
ATOM 664 N N . ARG A 1 88 ? 11.379 -4.299 -1.024 1.00 93.94 88 ARG A N 1
ATOM 665 C CA . ARG A 1 88 ? 12.768 -3.940 -1.322 1.00 93.94 88 ARG A CA 1
ATOM 666 C C . ARG A 1 88 ? 12.919 -2.431 -1.435 1.00 93.94 88 ARG A C 1
ATOM 668 O O . ARG A 1 88 ? 12.173 -1.781 -2.164 1.00 93.94 88 ARG A O 1
ATOM 675 N N . LEU A 1 89 ? 13.920 -1.892 -0.745 1.00 92.56 89 LEU A N 1
ATOM 676 C CA . LEU A 1 89 ? 14.321 -0.495 -0.875 1.00 92.56 89 LEU A CA 1
ATOM 677 C C . LEU A 1 89 ? 15.361 -0.343 -1.981 1.00 92.56 89 LEU A C 1
ATOM 679 O O . LEU A 1 89 ? 16.298 -1.135 -2.090 1.00 92.56 89 LEU A O 1
ATOM 683 N N . THR A 1 90 ? 15.219 0.710 -2.777 1.00 89.50 90 THR A N 1
ATOM 684 C CA . THR A 1 90 ? 16.218 1.094 -3.770 1.00 89.50 90 THR A CA 1
ATOM 685 C C . THR A 1 90 ? 17.371 1.849 -3.111 1.00 89.50 90 THR A C 1
ATOM 687 O O . THR A 1 90 ? 17.178 2.652 -2.200 1.00 89.50 90 THR A O 1
ATOM 690 N N . ARG A 1 91 ? 18.598 1.639 -3.608 1.00 89.88 91 ARG A N 1
ATOM 691 C CA . ARG A 1 91 ? 19.777 2.409 -3.165 1.00 89.88 91 ARG A CA 1
ATOM 692 C C . ARG A 1 91 ? 19.644 3.897 -3.499 1.00 89.88 91 ARG A C 1
ATOM 694 O O . ARG A 1 91 ? 20.063 4.745 -2.721 1.00 89.88 91 ARG A O 1
ATOM 701 N N . CYS A 1 92 ? 19.085 4.208 -4.667 1.00 89.62 92 CYS A N 1
ATOM 702 C CA . CYS A 1 92 ? 18.721 5.573 -5.026 1.00 89.62 92 CYS A CA 1
ATOM 703 C C . CYS A 1 92 ? 17.313 5.859 -4.505 1.00 89.62 92 CYS A C 1
ATOM 705 O O . CYS A 1 92 ? 16.367 5.162 -4.871 1.00 89.62 92 CYS A O 1
ATOM 707 N N . THR A 1 93 ? 17.177 6.865 -3.648 1.00 85.00 93 THR A N 1
ATOM 708 C CA . THR A 1 93 ? 15.895 7.244 -3.039 1.00 85.00 93 THR A CA 1
ATOM 709 C C . THR A 1 93 ? 14.975 7.985 -4.011 1.00 85.00 93 THR A C 1
ATOM 711 O O . THR A 1 93 ? 13.755 7.933 -3.848 1.00 85.00 93 THR A O 1
ATOM 714 N N . ASP A 1 94 ? 15.541 8.625 -5.038 1.00 89.88 94 ASP A N 1
ATOM 715 C CA . ASP A 1 94 ? 14.804 9.293 -6.111 1.00 89.88 94 ASP A CA 1
ATOM 716 C C . ASP A 1 94 ? 14.696 8.388 -7.346 1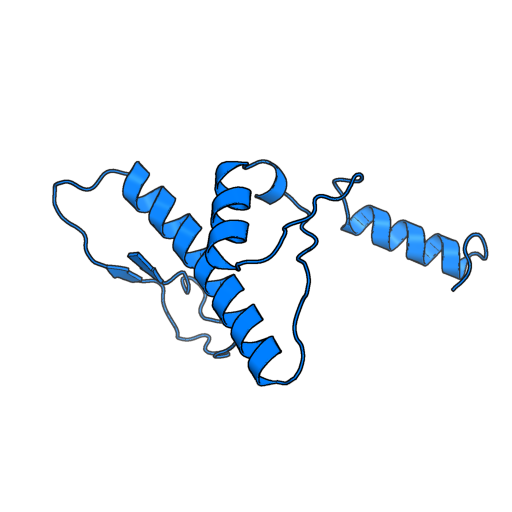.00 89.88 94 ASP A C 1
ATOM 718 O O . ASP A 1 94 ? 15.419 8.521 -8.337 1.00 89.88 94 ASP A O 1
ATOM 722 N N . ALA A 1 95 ? 13.790 7.412 -7.261 1.00 92.06 95 ALA A N 1
ATOM 723 C CA . ALA A 1 95 ? 13.574 6.446 -8.335 1.00 92.06 95 ALA A CA 1
ATOM 724 C C . ALA A 1 95 ? 13.096 7.105 -9.642 1.00 92.06 95 ALA A C 1
ATOM 726 O O . ALA A 1 95 ? 13.434 6.623 -10.721 1.00 92.06 95 ALA A O 1
ATOM 727 N N . CYS A 1 96 ? 12.353 8.215 -9.560 1.00 93.12 96 CYS A N 1
ATOM 728 C CA . CYS A 1 96 ? 11.859 8.933 -10.735 1.00 93.12 96 CYS A CA 1
ATOM 729 C C . CYS A 1 96 ? 13.000 9.634 -11.479 1.00 93.12 96 CYS A C 1
ATOM 731 O O . CYS A 1 96 ? 13.116 9.486 -12.696 1.00 93.12 96 CYS A O 1
ATOM 733 N N . ALA A 1 97 ? 13.863 10.361 -10.762 1.00 94.62 97 ALA A N 1
ATOM 734 C CA . ALA A 1 97 ? 15.024 11.004 -11.370 1.00 94.62 97 ALA A CA 1
ATOM 735 C C . ALA A 1 97 ? 15.992 9.971 -11.964 1.00 94.62 97 ALA A C 1
ATOM 737 O O . ALA A 1 97 ? 16.452 10.139 -13.095 1.00 94.62 97 ALA A O 1
ATOM 738 N N . LEU A 1 98 ? 16.248 8.871 -11.243 1.00 94.75 98 LEU A N 1
ATOM 739 C CA . LEU A 1 98 ? 17.085 7.781 -11.745 1.00 94.75 98 LEU A CA 1
ATOM 740 C C . LEU A 1 98 ? 16.497 7.150 -13.015 1.00 94.75 98 LEU A C 1
ATOM 742 O O . LEU A 1 98 ? 17.231 6.946 -13.977 1.00 94.75 98 LEU A O 1
ATOM 746 N N . GLY A 1 99 ? 15.190 6.877 -13.045 1.00 94.81 99 GLY A N 1
ATOM 747 C CA . GLY A 1 99 ? 14.518 6.325 -14.224 1.00 94.81 99 GLY A CA 1
ATOM 748 C C . GLY A 1 99 ? 14.656 7.226 -15.454 1.00 94.81 99 GLY A C 1
ATOM 749 O O . GLY A 1 99 ? 15.010 6.749 -16.530 1.00 94.81 99 GLY A O 1
ATOM 750 N N . SER A 1 100 ? 14.470 8.538 -15.283 1.00 97.12 100 SER A N 1
ATOM 751 C CA . SER A 1 100 ? 14.672 9.523 -16.355 1.00 97.12 100 SER A CA 1
ATOM 752 C C . SER A 1 100 ? 16.120 9.559 -16.855 1.00 97.12 100 SER A C 1
ATOM 754 O O . SER A 1 100 ? 16.353 9.627 -18.061 1.00 97.12 100 SER A O 1
ATOM 756 N N . ALA A 1 101 ? 17.100 9.478 -15.950 1.00 96.69 101 ALA A N 1
ATOM 757 C CA . ALA A 1 101 ? 18.515 9.444 -16.315 1.00 96.69 101 ALA A CA 1
ATOM 758 C C . ALA A 1 101 ? 18.885 8.165 -17.083 1.00 96.69 101 ALA A C 1
ATOM 760 O O . ALA A 1 101 ? 19.607 8.240 -18.076 1.00 96.69 101 ALA A O 1
ATOM 761 N N . VAL A 1 102 ? 18.359 7.007 -16.667 1.00 97.06 102 VAL A N 1
ATOM 762 C CA . VAL A 1 102 ? 18.535 5.737 -17.389 1.00 97.06 102 VAL A CA 1
ATOM 763 C C . VAL A 1 102 ? 17.953 5.845 -18.795 1.00 97.06 102 VAL A C 1
ATOM 765 O O . VAL A 1 102 ? 18.646 5.527 -19.756 1.00 97.06 102 VAL A O 1
ATOM 768 N N . LEU A 1 103 ? 16.729 6.364 -18.937 1.00 97.69 103 LEU A N 1
ATOM 769 C CA . LEU A 1 103 ? 16.093 6.545 -20.243 1.00 97.69 103 LEU A CA 1
ATOM 770 C C . LEU A 1 103 ? 16.929 7.445 -21.171 1.00 97.69 103 LEU A C 1
ATOM 772 O O . LEU A 1 103 ? 17.143 7.103 -22.333 1.00 97.69 103 LEU A O 1
ATOM 776 N N . ALA A 1 104 ? 17.439 8.568 -20.657 1.00 98.00 104 ALA A N 1
ATOM 777 C CA . ALA A 1 104 ? 18.301 9.472 -21.417 1.00 98.00 104 ALA A CA 1
ATOM 778 C C . ALA A 1 104 ? 19.633 8.814 -21.817 1.00 98.00 104 ALA A C 1
ATOM 780 O O . ALA A 1 104 ? 20.094 8.994 -22.942 1.00 98.00 104 ALA A O 1
ATOM 781 N N . ALA A 1 105 ? 20.237 8.027 -20.924 1.00 98.12 105 ALA A N 1
ATOM 782 C CA . ALA A 1 105 ? 21.471 7.303 -21.206 1.00 98.12 105 ALA A CA 1
ATOM 783 C C . ALA A 1 105 ? 21.276 6.212 -22.270 1.00 98.12 105 ALA A C 1
ATOM 785 O O . ALA A 1 105 ? 22.140 6.067 -23.132 1.00 98.12 105 ALA A O 1
ATOM 786 N N . VAL A 1 106 ? 20.144 5.500 -22.268 1.00 98.31 106 VAL A N 1
ATOM 787 C CA . VAL A 1 106 ? 19.800 4.543 -23.334 1.00 98.31 106 VAL A CA 1
ATOM 788 C C . VAL A 1 106 ? 19.623 5.264 -24.671 1.00 98.31 106 VAL A C 1
ATOM 790 O O . VAL A 1 106 ? 20.241 4.886 -25.663 1.00 98.31 106 VAL A O 1
ATOM 793 N N . ALA A 1 107 ? 18.851 6.355 -24.701 1.00 97.56 107 ALA A N 1
ATOM 794 C CA . ALA A 1 107 ? 18.635 7.138 -25.921 1.00 97.56 107 ALA A CA 1
ATOM 795 C C . ALA A 1 107 ? 19.934 7.755 -26.475 1.00 97.56 107 ALA A C 1
ATOM 797 O O . ALA A 1 107 ? 20.109 7.853 -27.687 1.00 97.56 107 ALA A O 1
ATOM 798 N N . GLY A 1 108 ? 20.852 8.152 -25.591 1.00 97.19 108 GLY A N 1
ATOM 799 C CA . GLY A 1 108 ? 22.172 8.671 -25.946 1.00 97.19 108 GLY A CA 1
ATOM 800 C C . GLY A 1 108 ? 23.218 7.599 -26.275 1.00 97.19 108 GLY A C 1
ATOM 801 O O . GLY A 1 108 ? 24.366 7.955 -26.524 1.00 97.19 108 GLY A O 1
ATOM 802 N N . GLY A 1 109 ? 22.866 6.307 -26.239 1.00 96.50 109 GLY A N 1
ATOM 803 C CA . GLY A 1 109 ? 23.789 5.194 -26.495 1.00 96.50 109 GLY A CA 1
ATOM 804 C C . GLY A 1 109 ? 24.813 4.929 -25.382 1.00 96.50 109 GLY A C 1
ATOM 805 O O . GLY A 1 109 ? 25.745 4.154 -25.577 1.00 96.50 109 GLY A O 1
ATOM 806 N N . GLY A 1 110 ? 24.661 5.562 -24.215 1.00 94.56 110 GLY A N 1
ATOM 807 C CA . GLY A 1 110 ? 25.504 5.349 -23.034 1.00 94.56 110 GLY A CA 1
ATOM 808 C C . GLY A 1 110 ? 25.125 4.111 -22.213 1.00 94.56 110 GLY A C 1
ATOM 809 O O . GLY A 1 110 ? 25.920 3.653 -21.394 1.00 94.56 110 GLY A O 1
ATOM 810 N N . LEU A 1 111 ? 23.927 3.562 -22.430 1.00 94.31 111 LEU A N 1
ATOM 811 C CA . LEU A 1 111 ? 23.468 2.280 -21.894 1.00 94.31 111 LEU A CA 1
ATOM 812 C C . LEU A 1 111 ? 22.796 1.457 -23.007 1.00 94.31 111 LEU A C 1
ATOM 814 O O . LEU A 1 111 ? 22.195 2.046 -23.907 1.00 94.31 111 LEU A O 1
ATOM 818 N N . PRO A 1 112 ? 22.873 0.114 -22.956 1.00 90.25 112 PRO A N 1
ATOM 819 C CA . PRO A 1 112 ? 22.089 -0.737 -23.843 1.00 90.25 112 PRO A CA 1
ATOM 820 C C . PRO A 1 112 ? 20.591 -0.596 -23.547 1.00 90.25 112 PRO A C 1
ATOM 822 O O . PRO A 1 112 ? 20.207 -0.325 -22.406 1.00 90.25 112 PRO A O 1
ATOM 825 N N . ALA A 1 113 ? 19.776 -0.787 -24.586 1.00 79.38 113 ALA A N 1
ATOM 826 C CA . ALA A 1 113 ? 18.319 -0.842 -24.482 1.00 79.38 113 ALA A CA 1
ATOM 827 C C . ALA A 1 113 ? 17.833 -2.155 -23.857 1.00 79.38 113 ALA A C 1
ATOM 829 O O . ALA A 1 113 ? 18.473 -3.203 -24.116 1.00 79.38 113 ALA A O 1
#

Sequence (113 aa):
VVLDHFQGNRTPFTDPRSRGVLSGLTLKHTKAHIFRAVIEGVCFGTHLILQTMRANGYAPAEVVIAGGATKSPLWLQIHADVAGLPFRLTRCTDACALGSAVLAAVAGGGLPA

InterPro domains:
  IPR018483 Carbohydrate kinase, FGGY, conserved site [PS00445] (20-40)
  IPR018485 Carbohydrate kinase FGGY, C-terminal [PF02782] (1-107)
  IPR043129 ATPase, nucleotide binding domain [SSF53067] (2-111)

pLDDT: mean 96.04, std 3.15, range [79.38, 98.62]